Protein AF-A0A6I7PAJ9-F1 (afdb_monomer_lite)

Foldseek 3Di:
DDPVVVLVVVLVVLVVQLVVLVVQLVVLVVVLVVLVVVLVVVVVVVVVPDQQPPVRDPVVVSVVVVVVVVVVVVVSVVVSVVSVVSSVVSVVSNVVSVVVSVVSVVVVVVVVVVVVVVVVVVVVVVVVVVVVVVVVVVVVVVD

Sequence (143 aa):
MTRASSLRTLQQWRERQRDAAHAALGNAQRTLAAFEAKRKAWRQQIGAEAAPRDGDAPGLALLGWVEAARTREWRGEAEAAQLRLAVREADAAFRAADLALEQLTQLQQRQAARDRQDAARRLQKRVDDLQRGGMLDDAGALS

Secondary structure (DSSP, 8-state):
--HHHHHHHHHHHHHHHHHHHHHHHHHHHHHHHHHHHHHHHHHHHHHHS----TTTS-HHHHHHHHHHHHHHHHHHHHHHHHHHHHHHHHHHHHHHHHHHHHHHHHHHHHHHHHHHHHHHHHHHHHHHHHHHHHHHHHHHTT-

Structure (mmCIF, N/CA/C/O backbone):
data_AF-A0A6I7PAJ9-F1
#
_entry.id   AF-A0A6I7PAJ9-F1
#
loop_
_atom_site.group_PDB
_atom_site.id
_atom_site.type_symbol
_atom_site.label_atom_id
_atom_site.label_alt_id
_atom_site.label_comp_id
_atom_site.label_asym_id
_atom_site.label_entity_id
_atom_site.label_seq_id
_atom_site.pdbx_PDB_ins_code
_atom_site.Cartn_x
_atom_site.Cartn_y
_atom_site.Cartn_z
_atom_site.occupancy
_atom_site.B_iso_or_equiv
_atom_site.auth_seq_id
_atom_site.auth_comp_id
_atom_site.auth_asym_id
_atom_site.auth_atom_id
_atom_site.pdbx_PDB_model_num
ATOM 1 N N . MET A 1 1 ? 27.713 -7.705 -12.280 1.00 53.09 1 MET A N 1
ATOM 2 C CA . MET A 1 1 ? 26.263 -7.411 -12.403 1.00 53.09 1 MET A CA 1
ATOM 3 C C . MET A 1 1 ? 26.063 -6.353 -13.477 1.00 53.09 1 MET A C 1
ATOM 5 O O . MET A 1 1 ? 26.778 -5.361 -13.463 1.00 53.09 1 MET A O 1
ATOM 9 N N . THR A 1 2 ? 25.154 -6.560 -14.430 1.00 68.25 2 THR A N 1
ATOM 10 C CA . THR A 1 2 ? 24.876 -5.596 -15.513 1.00 68.25 2 THR A CA 1
ATOM 11 C C . THR A 1 2 ? 23.802 -4.589 -15.095 1.00 68.25 2 THR A C 1
ATOM 13 O O . THR A 1 2 ? 22.895 -4.921 -14.336 1.00 68.25 2 THR A O 1
ATOM 16 N N . ARG A 1 3 ? 23.846 -3.359 -15.620 1.00 66.44 3 ARG A N 1
ATOM 17 C CA . ARG A 1 3 ? 22.904 -2.266 -15.285 1.00 66.44 3 ARG A CA 1
ATOM 18 C C . ARG A 1 3 ? 21.424 -2.655 -15.464 1.00 66.44 3 ARG A C 1
ATOM 20 O O . ARG A 1 3 ? 20.576 -2.233 -14.683 1.00 66.44 3 ARG A O 1
ATOM 27 N N . ALA A 1 4 ? 21.136 -3.517 -16.443 1.00 67.62 4 ALA A N 1
ATOM 28 C CA . ALA A 1 4 ? 19.809 -4.081 -16.694 1.00 67.62 4 ALA A CA 1
ATOM 29 C C . ALA A 1 4 ? 19.316 -5.010 -15.565 1.00 67.62 4 ALA A C 1
ATOM 31 O O . ALA A 1 4 ? 18.136 -4.977 -15.221 1.00 67.62 4 ALA A O 1
ATOM 32 N N . SER A 1 5 ? 20.212 -5.792 -14.945 1.00 72.62 5 SER A N 1
ATOM 33 C CA . SER A 1 5 ? 19.867 -6.607 -13.770 1.00 72.62 5 SER A CA 1
ATOM 34 C C . SER A 1 5 ? 19.517 -5.739 -12.558 1.00 72.62 5 SER A C 1
ATOM 36 O O . SER A 1 5 ? 18.528 -6.011 -11.887 1.00 72.62 5 SER A O 1
ATOM 38 N N . SER A 1 6 ? 20.235 -4.633 -12.340 1.00 82.56 6 SER A N 1
ATOM 39 C CA . SER A 1 6 ? 19.984 -3.730 -11.210 1.00 82.56 6 SER A CA 1
ATOM 40 C C . SER A 1 6 ? 18.649 -2.985 -11.323 1.00 82.56 6 SER A C 1
ATOM 42 O O . SER A 1 6 ? 17.943 -2.843 -10.328 1.00 82.56 6 SER A O 1
ATOM 44 N N . LEU A 1 7 ? 18.264 -2.544 -12.527 1.00 82.25 7 LEU A N 1
ATOM 45 C CA . LEU A 1 7 ? 16.978 -1.869 -12.754 1.00 82.25 7 LEU A CA 1
ATOM 46 C C . LEU A 1 7 ? 15.782 -2.802 -12.548 1.00 82.25 7 LEU A C 1
ATOM 48 O O . LEU A 1 7 ? 14.792 -2.396 -11.945 1.00 82.25 7 LEU A O 1
ATOM 52 N N . ARG A 1 8 ? 15.891 -4.058 -12.995 1.00 85.62 8 ARG A N 1
ATOM 53 C CA . ARG A 1 8 ? 14.854 -5.070 -12.770 1.00 85.62 8 ARG A CA 1
ATOM 54 C C . ARG A 1 8 ? 14.682 -5.367 -11.281 1.00 85.62 8 ARG A C 1
ATOM 56 O O . ARG A 1 8 ? 13.554 -5.412 -10.804 1.00 85.62 8 ARG A O 1
ATOM 63 N N . THR A 1 9 ? 15.781 -5.513 -10.542 1.00 89.19 9 THR A N 1
ATOM 64 C CA . THR A 1 9 ? 15.734 -5.721 -9.088 1.00 89.19 9 THR A CA 1
ATOM 65 C C . THR A 1 9 ? 15.086 -4.539 -8.366 1.00 89.19 9 THR A C 1
ATOM 67 O O . THR A 1 9 ? 14.256 -4.743 -7.483 1.00 89.19 9 THR A O 1
ATOM 70 N N . LEU A 1 10 ? 15.412 -3.303 -8.759 1.00 89.06 10 LEU A N 1
ATOM 71 C CA . LEU A 1 10 ? 14.790 -2.102 -8.192 1.00 89.06 10 LEU A CA 1
ATOM 72 C C . LEU A 1 10 ? 13.289 -2.030 -8.486 1.00 89.06 10 LEU A C 1
ATOM 74 O O . LEU A 1 10 ? 12.515 -1.651 -7.610 1.00 89.06 10 LEU A O 1
ATOM 78 N N . GLN A 1 11 ? 12.876 -2.415 -9.692 1.00 91.25 11 GLN A N 1
ATOM 79 C CA . GLN A 1 11 ? 11.470 -2.436 -10.077 1.00 91.25 11 GLN A CA 1
ATOM 80 C C . GLN A 1 11 ? 10.679 -3.477 -9.286 1.00 91.25 11 GLN A C 1
ATOM 82 O O . GLN A 1 11 ? 9.687 -3.126 -8.656 1.00 91.25 11 GLN A O 1
ATOM 87 N N . GLN A 1 12 ? 11.185 -4.708 -9.195 1.00 93.00 12 GLN A N 1
ATOM 88 C CA . GLN A 1 12 ? 10.576 -5.756 -8.372 1.00 93.00 12 GLN A CA 1
ATOM 89 C C . GLN A 1 12 ? 10.482 -5.350 -6.898 1.00 93.00 12 GLN A C 1
ATOM 91 O O . GLN A 1 12 ? 9.496 -5.640 -6.224 1.00 93.00 12 GLN A O 1
ATOM 96 N N . TRP A 1 13 ? 11.505 -4.671 -6.374 1.00 92.75 13 TRP A N 1
ATOM 97 C CA . TRP A 1 13 ? 11.473 -4.163 -5.006 1.00 92.75 13 TRP A CA 1
ATOM 98 C C . TRP A 1 13 ? 10.394 -3.085 -4.819 1.00 92.75 13 TRP A C 1
ATOM 100 O O . TRP A 1 13 ? 9.664 -3.129 -3.831 1.00 92.75 13 TRP A O 1
ATOM 110 N N . ARG A 1 14 ? 10.242 -2.154 -5.772 1.00 92.00 14 ARG A N 1
ATOM 111 C CA . ARG A 1 14 ? 9.193 -1.119 -5.735 1.00 92.00 14 ARG A CA 1
ATOM 112 C C . ARG A 1 14 ? 7.785 -1.700 -5.858 1.00 92.00 14 ARG A C 1
ATOM 114 O O . ARG A 1 14 ? 6.905 -1.276 -5.117 1.00 92.00 14 ARG A O 1
ATOM 121 N N . GLU A 1 15 ? 7.585 -2.685 -6.727 1.00 92.94 15 GLU A N 1
ATOM 122 C CA . GLU A 1 15 ? 6.305 -3.391 -6.874 1.00 92.94 15 GLU A CA 1
ATOM 123 C C . GLU A 1 15 ? 5.900 -4.065 -5.560 1.00 92.94 15 GLU A C 1
ATOM 125 O O . GLU A 1 15 ? 4.795 -3.847 -5.069 1.00 92.94 15 GLU A O 1
ATOM 130 N N . ARG A 1 16 ? 6.837 -4.766 -4.904 1.00 93.88 16 ARG A N 1
ATOM 131 C CA . ARG A 1 16 ? 6.593 -5.368 -3.582 1.00 93.88 16 ARG A CA 1
ATOM 132 C C . ARG A 1 16 ? 6.211 -4.336 -2.521 1.00 93.88 16 ARG A C 1
ATOM 134 O O . ARG A 1 16 ? 5.354 -4.620 -1.691 1.00 93.88 16 ARG A O 1
ATOM 141 N N . GLN A 1 17 ? 6.834 -3.156 -2.530 1.00 91.25 17 GLN A N 1
ATOM 142 C CA . GLN A 1 17 ? 6.490 -2.073 -1.599 1.00 91.25 17 GLN A CA 1
ATOM 143 C C . GLN A 1 17 ? 5.065 -1.555 -1.832 1.00 91.25 17 GLN A C 1
ATOM 145 O O . GLN A 1 17 ? 4.315 -1.380 -0.873 1.00 91.25 17 GLN A O 1
ATOM 150 N N . ARG A 1 18 ? 4.666 -1.359 -3.096 1.00 94.19 18 ARG A N 1
ATOM 151 C CA . ARG A 1 18 ? 3.298 -0.954 -3.450 1.00 94.19 18 ARG A CA 1
ATOM 152 C C . ARG A 1 18 ? 2.279 -2.005 -3.014 1.00 94.19 18 ARG A C 1
ATOM 154 O O . ARG A 1 18 ? 1.277 -1.660 -2.393 1.00 94.19 18 ARG A O 1
ATOM 161 N N . ASP A 1 19 ? 2.544 -3.276 -3.295 1.00 93.69 19 ASP A N 1
ATOM 162 C CA . ASP A 1 19 ? 1.625 -4.366 -2.962 1.00 93.69 19 ASP A CA 1
ATOM 163 C C . ASP A 1 19 ? 1.481 -4.535 -1.438 1.00 93.69 19 ASP A C 1
ATOM 165 O O . ASP A 1 19 ? 0.372 -4.722 -0.931 1.00 93.69 19 ASP A O 1
ATOM 169 N N . ALA A 1 20 ? 2.577 -4.379 -0.687 1.00 91.25 20 ALA A N 1
ATOM 170 C CA . ALA A 1 20 ? 2.547 -4.360 0.774 1.00 91.25 20 ALA A CA 1
ATOM 171 C C . ALA A 1 20 ? 1.734 -3.174 1.323 1.00 91.25 20 ALA A C 1
ATOM 173 O O . ALA A 1 20 ? 0.918 -3.357 2.229 1.00 91.25 20 ALA A O 1
ATOM 174 N N . ALA A 1 21 ? 1.906 -1.976 0.757 1.00 86.94 21 ALA A N 1
ATOM 175 C CA . ALA A 1 21 ? 1.138 -0.795 1.148 1.00 86.94 21 ALA A CA 1
ATOM 176 C C . ALA A 1 21 ? -0.361 -0.949 0.831 1.00 86.94 21 ALA A C 1
ATOM 178 O O . ALA A 1 21 ? -1.207 -0.606 1.655 1.00 86.94 21 ALA A O 1
ATOM 179 N N . HIS A 1 22 ? -0.699 -1.545 -0.316 1.00 92.94 22 HIS A N 1
ATOM 180 C CA . HIS A 1 22 ? -2.081 -1.848 -0.686 1.00 92.94 22 HIS A CA 1
ATOM 181 C C . HIS A 1 22 ? -2.730 -2.841 0.291 1.00 92.94 22 HIS A C 1
ATOM 183 O O . HIS A 1 22 ? -3.853 -2.629 0.757 1.00 92.94 22 HIS A O 1
ATOM 189 N N . ALA A 1 23 ? -2.005 -3.899 0.667 1.00 93.12 23 ALA A N 1
ATOM 190 C CA . ALA A 1 23 ? -2.471 -4.855 1.666 1.00 93.12 23 ALA A CA 1
ATOM 191 C C . ALA A 1 23 ? -2.675 -4.197 3.044 1.00 93.12 23 ALA A C 1
ATOM 193 O O . ALA A 1 23 ? -3.685 -4.456 3.706 1.00 93.12 23 ALA A O 1
ATOM 194 N N . ALA A 1 24 ? -1.754 -3.323 3.462 1.00 86.75 24 ALA A N 1
ATOM 195 C CA . ALA A 1 24 ? -1.857 -2.572 4.712 1.00 86.75 24 ALA A CA 1
ATOM 196 C C . ALA A 1 24 ? -3.080 -1.641 4.730 1.00 86.75 24 ALA A C 1
ATOM 198 O O . ALA A 1 24 ? -3.833 -1.650 5.706 1.00 86.75 24 ALA A O 1
ATOM 199 N N . LEU A 1 25 ? -3.334 -0.913 3.637 1.00 93.44 25 LEU A N 1
ATOM 200 C CA . LEU A 1 25 ? -4.523 -0.072 3.478 1.00 93.44 25 LEU A CA 1
ATOM 201 C C . LEU A 1 25 ? -5.811 -0.894 3.600 1.00 93.44 25 LEU A C 1
ATOM 203 O O . LEU A 1 25 ? -6.692 -0.554 4.394 1.00 93.44 25 LEU A O 1
ATOM 207 N N . GLY A 1 26 ? -5.898 -2.017 2.883 1.00 92.38 26 GLY A N 1
ATOM 208 C CA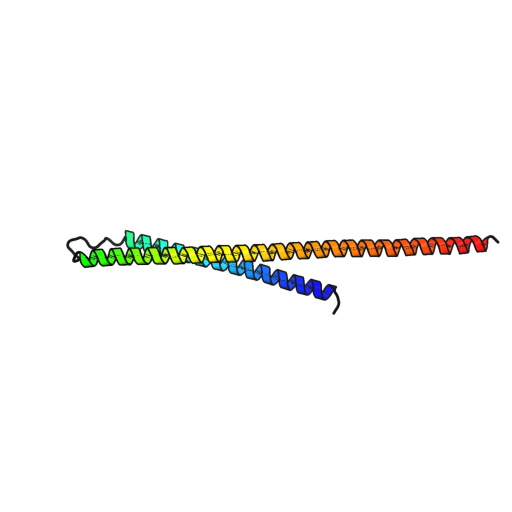 . GLY A 1 26 ? -7.059 -2.903 2.958 1.00 92.38 26 GLY A CA 1
ATOM 209 C C . GLY A 1 26 ? -7.283 -3.477 4.362 1.00 92.38 26 GLY A C 1
ATOM 210 O O . GLY A 1 26 ? -8.423 -3.579 4.818 1.00 92.38 26 GLY A O 1
ATOM 211 N N . ASN A 1 27 ? -6.211 -3.828 5.080 1.00 92.19 27 ASN A N 1
ATOM 212 C CA . ASN A 1 27 ? -6.295 -4.273 6.473 1.00 92.19 27 ASN A CA 1
ATOM 213 C C . ASN A 1 27 ? -6.806 -3.159 7.397 1.00 92.19 27 ASN A C 1
ATOM 215 O O . ASN A 1 27 ? -7.727 -3.400 8.176 1.00 92.19 27 ASN A O 1
ATOM 219 N N . ALA A 1 28 ? -6.264 -1.945 7.286 1.00 87.38 28 ALA A N 1
ATOM 220 C CA . ALA A 1 28 ? -6.675 -0.809 8.109 1.00 87.38 28 ALA A CA 1
ATOM 221 C C . ALA A 1 28 ? -8.161 -0.463 7.908 1.00 87.38 28 ALA A C 1
ATOM 223 O O . ALA A 1 28 ? -8.892 -0.266 8.880 1.00 87.38 28 ALA A O 1
ATOM 224 N N . GLN A 1 29 ? -8.635 -0.471 6.657 1.00 93.50 29 GLN A N 1
ATOM 225 C CA . GLN A 1 29 ? -10.043 -0.235 6.325 1.00 93.50 29 GLN A CA 1
ATOM 226 C C . GLN A 1 29 ? -10.969 -1.294 6.937 1.00 93.50 29 GLN A C 1
ATOM 228 O O . GLN A 1 29 ? -11.997 -0.949 7.523 1.00 93.50 29 GLN A O 1
ATOM 233 N N . ARG A 1 30 ? -10.597 -2.580 6.858 1.00 95.81 30 ARG A N 1
ATOM 234 C CA . ARG A 1 30 ? -11.363 -3.670 7.487 1.00 95.81 30 ARG A CA 1
ATOM 235 C C . ARG A 1 30 ? -11.427 -3.525 9.004 1.00 95.81 30 ARG A C 1
ATOM 237 O O . ARG A 1 30 ? -12.497 -3.709 9.581 1.00 95.81 30 ARG A O 1
ATOM 244 N N . THR A 1 31 ? -10.311 -3.175 9.642 1.00 92.06 31 THR A N 1
ATOM 245 C CA . THR A 1 31 ? -10.253 -2.962 11.094 1.00 92.06 31 THR A CA 1
ATOM 246 C C . THR A 1 31 ? -11.160 -1.812 11.522 1.00 92.06 31 THR A C 1
ATOM 248 O O . THR A 1 31 ? -11.950 -1.984 12.450 1.00 92.06 31 THR A O 1
ATOM 251 N N . LEU A 1 32 ? -11.110 -0.675 10.819 1.00 93.75 32 LEU A N 1
ATOM 252 C CA . LEU A 1 32 ? -11.997 0.459 11.085 1.00 93.75 32 LEU A CA 1
ATOM 253 C C . LEU A 1 32 ? -13.473 0.061 10.937 1.00 93.75 32 LEU A C 1
ATOM 255 O O . LEU A 1 32 ? -14.263 0.307 11.845 1.00 93.75 32 LEU A O 1
ATOM 259 N N . ALA A 1 33 ? -13.833 -0.616 9.844 1.00 91.12 33 ALA A N 1
ATOM 260 C CA . ALA A 1 33 ? -15.208 -1.049 9.601 1.00 91.12 33 ALA A CA 1
ATOM 261 C C . ALA A 1 33 ? -15.717 -2.015 10.687 1.00 91.12 33 ALA A C 1
ATOM 263 O O . ALA A 1 33 ? -16.828 -1.858 11.197 1.00 91.12 33 ALA A O 1
ATOM 264 N N . ALA A 1 34 ? -14.897 -2.992 11.085 1.00 92.06 34 ALA A N 1
ATOM 265 C CA . ALA A 1 34 ? -15.240 -3.931 12.150 1.00 92.06 34 ALA A CA 1
ATOM 266 C C . ALA A 1 34 ? -15.410 -3.226 13.506 1.00 92.06 34 ALA A C 1
ATOM 268 O O . ALA A 1 34 ? -16.321 -3.554 14.271 1.00 92.06 34 ALA A O 1
ATOM 269 N N . PHE A 1 35 ? -14.553 -2.248 13.802 1.00 90.81 35 PHE A N 1
ATOM 270 C CA . PHE A 1 35 ? -14.645 -1.449 15.017 1.00 90.81 35 PHE A CA 1
ATOM 271 C C . PHE A 1 35 ? -15.921 -0.596 15.048 1.00 90.81 35 PHE A C 1
ATOM 273 O O . PHE A 1 35 ? -16.672 -0.635 16.025 1.00 90.81 35 PHE A O 1
ATOM 280 N N . GLU A 1 36 ? -16.222 0.121 13.965 1.00 90.44 36 GLU A N 1
ATOM 281 C CA . GLU A 1 36 ? -17.430 0.944 13.854 1.00 90.44 36 GLU A CA 1
ATOM 282 C C . GLU A 1 36 ? -18.710 0.100 13.942 1.00 90.44 36 GLU A C 1
ATOM 284 O O . GLU A 1 36 ? -19.664 0.500 14.615 1.00 90.44 36 GLU A O 1
ATOM 289 N N . ALA A 1 37 ? -18.714 -1.102 13.353 1.00 89.19 37 ALA A N 1
ATOM 290 C CA . ALA A 1 37 ? -19.817 -2.052 13.479 1.00 89.19 37 ALA A CA 1
ATOM 291 C C . ALA A 1 37 ? -20.037 -2.493 14.937 1.00 89.19 37 ALA A C 1
ATOM 293 O O . ALA A 1 37 ? -21.168 -2.448 15.427 1.00 89.19 37 ALA A O 1
ATOM 294 N N . LYS A 1 38 ? -18.966 -2.847 15.663 1.00 86.69 38 LYS A N 1
ATOM 295 C CA . LYS A 1 38 ? -19.040 -3.183 17.098 1.00 86.69 38 LYS A CA 1
ATOM 296 C C . LYS A 1 38 ? -19.559 -2.012 17.928 1.00 86.69 38 LYS A C 1
ATOM 298 O O . LYS A 1 38 ? -20.400 -2.203 18.804 1.00 86.69 38 LYS A O 1
ATOM 303 N N . ARG A 1 39 ? -19.093 -0.794 17.643 1.00 85.94 39 ARG A N 1
ATOM 304 C CA . ARG A 1 39 ? -19.516 0.412 18.364 1.00 85.94 39 ARG A CA 1
ATOM 305 C C . ARG A 1 39 ? -20.992 0.722 18.129 1.00 85.94 39 ARG A C 1
ATOM 307 O O . ARG A 1 39 ? -21.705 1.063 19.069 1.00 85.94 39 ARG A O 1
ATOM 314 N N . LYS A 1 40 ? -21.466 0.554 16.892 1.00 85.69 40 LYS A N 1
ATOM 315 C CA . LYS A 1 40 ? -22.884 0.679 16.540 1.00 85.69 40 LYS A CA 1
ATOM 316 C C . LYS A 1 40 ? -23.737 -0.355 17.275 1.00 85.69 40 LYS A C 1
ATOM 318 O O . LYS A 1 40 ? -24.747 0.027 17.859 1.00 85.69 40 LYS A O 1
ATOM 323 N N . ALA A 1 41 ? -23.316 -1.621 17.288 1.00 86.50 41 ALA A N 1
ATOM 324 C CA . ALA A 1 41 ? -24.019 -2.688 17.998 1.00 86.50 41 ALA A CA 1
ATOM 325 C C . ALA A 1 41 ? -24.112 -2.404 19.506 1.00 86.50 41 ALA A C 1
ATOM 327 O O . ALA A 1 41 ? -25.181 -2.534 20.091 1.00 86.50 41 ALA A O 1
ATOM 328 N N . TRP A 1 42 ? -23.028 -1.927 20.121 1.00 84.25 42 TRP A N 1
ATOM 329 C CA . TRP A 1 42 ? -23.035 -1.532 21.530 1.00 84.25 42 TRP A CA 1
ATOM 330 C C . TRP A 1 42 ? -23.989 -0.361 21.814 1.00 84.25 42 TRP A C 1
ATOM 332 O O . TRP A 1 42 ? -24.760 -0.430 22.766 1.00 84.25 42 TRP A O 1
ATOM 342 N N . ARG A 1 43 ? -24.016 0.687 20.973 1.00 82.31 43 ARG A N 1
ATOM 343 C CA . ARG A 1 43 ? -24.995 1.780 21.142 1.00 82.31 43 ARG A CA 1
ATOM 344 C C . ARG A 1 43 ? -26.439 1.292 21.020 1.00 82.31 43 ARG A C 1
ATOM 346 O O . ARG A 1 43 ? -27.302 1.776 21.741 1.00 82.31 43 ARG A O 1
ATOM 353 N N . GLN A 1 44 ? -26.701 0.345 20.120 1.00 82.81 44 GLN A N 1
ATOM 354 C CA . GLN A 1 44 ? -28.023 -0.270 19.981 1.00 82.81 44 GLN A CA 1
ATOM 355 C C . GLN A 1 44 ? -28.396 -1.104 21.211 1.00 82.81 44 GLN A C 1
ATOM 357 O O . GLN A 1 44 ? -29.545 -1.057 21.628 1.00 82.81 44 GLN A O 1
ATOM 362 N N . GLN A 1 45 ? -27.436 -1.816 21.812 1.00 78.75 45 GLN A N 1
ATOM 363 C CA . GLN A 1 45 ? -27.644 -2.539 23.070 1.00 78.75 45 GLN A CA 1
ATOM 364 C C . GLN A 1 45 ? -27.962 -1.586 24.222 1.00 78.75 45 GLN A C 1
ATOM 366 O O . GLN A 1 45 ? -28.955 -1.801 24.899 1.00 78.75 45 GLN A O 1
ATOM 371 N N . ILE A 1 46 ? -27.204 -0.499 24.390 1.00 72.62 46 ILE A N 1
ATOM 372 C CA . ILE A 1 46 ? -27.495 0.510 25.423 1.00 72.62 46 ILE A CA 1
ATOM 373 C C . ILE A 1 46 ? -28.856 1.177 25.207 1.00 72.62 46 ILE A C 1
ATOM 375 O O . ILE A 1 46 ? -29.571 1.420 26.168 1.00 72.62 46 ILE A O 1
ATOM 379 N N . GLY A 1 47 ? -29.234 1.473 23.961 1.00 66.25 47 GLY A N 1
ATOM 380 C CA . GLY A 1 47 ? -30.556 2.031 23.663 1.00 66.25 47 GLY A CA 1
ATOM 381 C C . GLY A 1 47 ? -31.712 1.039 23.853 1.00 66.25 47 GLY A 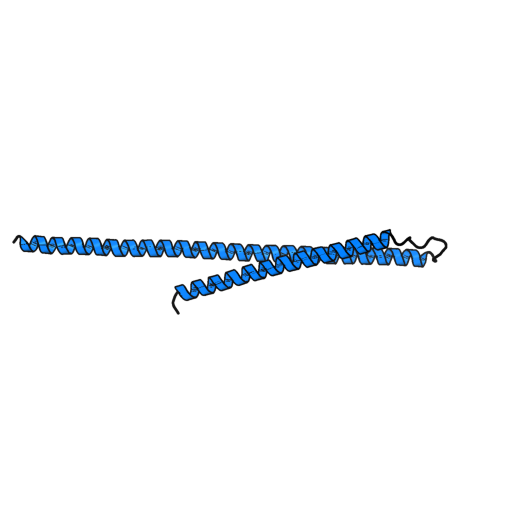C 1
ATOM 382 O O . GLY A 1 47 ? -32.857 1.469 23.962 1.00 66.25 47 GLY A O 1
ATOM 383 N N . ALA A 1 48 ? -31.424 -0.267 23.862 1.00 63.62 48 ALA A N 1
ATOM 384 C CA . ALA A 1 48 ? -32.395 -1.340 24.076 1.00 63.62 48 ALA A CA 1
ATOM 385 C C . ALA A 1 48 ? -32.460 -1.808 25.541 1.00 63.62 48 ALA A C 1
ATOM 387 O O . ALA A 1 48 ? -33.510 -2.274 25.983 1.00 63.62 48 ALA A O 1
ATOM 388 N N . GLU A 1 49 ? -31.369 -1.681 26.300 1.00 62.97 49 GLU A N 1
ATOM 389 C CA . GLU A 1 49 ? -31.381 -1.803 27.754 1.00 62.97 49 GLU A CA 1
ATOM 390 C C . GLU A 1 49 ? -32.213 -0.648 28.317 1.00 62.97 49 GLU A C 1
ATOM 392 O O . GLU A 1 49 ? -31.840 0.521 28.229 1.00 62.97 49 GLU A O 1
ATOM 397 N N . ALA A 1 50 ? -33.384 -0.965 28.876 1.00 56.16 50 ALA A N 1
ATOM 398 C CA . ALA A 1 50 ? -34.137 0.016 29.640 1.00 56.16 50 ALA A CA 1
ATOM 399 C C . ALA A 1 50 ? -33.235 0.511 30.777 1.00 56.16 50 ALA A C 1
ATOM 401 O O . ALA A 1 50 ? -32.750 -0.300 31.571 1.00 56.16 50 ALA A O 1
ATOM 402 N N . ALA A 1 51 ? -33.010 1.827 30.854 1.00 58.38 51 ALA A N 1
ATOM 403 C CA . ALA A 1 51 ? -32.385 2.417 32.028 1.00 58.38 51 ALA A CA 1
ATOM 404 C C . ALA A 1 51 ? -33.122 1.891 33.276 1.00 58.38 51 ALA A C 1
ATOM 406 O O . ALA A 1 51 ? -34.357 1.784 33.224 1.00 58.38 51 ALA A O 1
ATOM 407 N N . PRO A 1 52 ? -32.410 1.532 34.363 1.00 57.59 52 PRO A N 1
ATOM 408 C CA . PRO A 1 52 ? -33.049 1.131 35.608 1.00 57.59 52 PRO A CA 1
ATOM 409 C C . PRO A 1 52 ? -34.167 2.122 35.930 1.00 57.59 52 PRO A C 1
ATOM 411 O O . PRO A 1 52 ? -33.926 3.327 35.980 1.00 57.59 52 PRO A O 1
ATOM 414 N N . ARG A 1 53 ? -35.412 1.649 36.052 1.00 56.84 53 ARG A N 1
ATOM 415 C CA . ARG A 1 53 ? -36.516 2.538 36.425 1.00 56.84 53 ARG A CA 1
ATOM 416 C C . ARG A 1 53 ? -36.188 3.120 37.796 1.00 56.84 53 ARG A C 1
ATOM 418 O O . ARG A 1 53 ? -35.673 2.396 38.641 1.00 56.84 53 ARG A O 1
ATOM 425 N N . ASP A 1 54 ? -36.521 4.390 38.022 1.00 53.28 54 ASP A N 1
ATOM 426 C CA . ASP A 1 54 ? -36.216 5.135 39.258 1.00 53.28 54 ASP A CA 1
ATOM 427 C C . ASP A 1 54 ? -36.675 4.440 40.565 1.00 53.28 54 ASP A C 1
ATOM 429 O O . ASP A 1 54 ? -36.279 4.850 41.652 1.00 53.28 54 ASP A O 1
ATOM 433 N N . GLY A 1 55 ? -37.488 3.377 40.482 1.00 54.38 55 GLY A N 1
ATOM 434 C CA . GLY A 1 55 ? -37.884 2.531 41.612 1.00 54.38 55 GLY A CA 1
ATOM 435 C C . GLY A 1 55 ? -37.013 1.292 41.886 1.00 54.38 55 GLY A C 1
ATOM 436 O O . GLY A 1 55 ? -37.115 0.745 42.979 1.00 54.38 55 GLY A O 1
ATOM 437 N N . ASP A 1 56 ? -36.160 0.855 40.950 1.00 58.19 56 ASP A N 1
ATOM 438 C CA . ASP A 1 56 ? -35.441 -0.435 41.017 1.00 58.19 56 ASP A CA 1
ATOM 439 C C . ASP A 1 56 ? -33.935 -0.298 41.313 1.00 58.19 56 ASP A C 1
ATOM 441 O O . ASP A 1 56 ? -33.270 -1.282 41.642 1.00 58.19 56 ASP A O 1
ATOM 445 N N . ALA A 1 57 ? -33.372 0.913 41.231 1.00 55.91 57 ALA A N 1
ATOM 446 C CA . ALA A 1 57 ? -31.966 1.171 41.533 1.00 55.91 57 ALA A CA 1
ATOM 447 C C . ALA A 1 57 ? -31.797 2.499 42.292 1.00 55.91 57 ALA A C 1
ATOM 449 O O . ALA A 1 57 ? -32.369 3.508 41.881 1.00 55.91 57 ALA A O 1
ATOM 450 N N . PRO A 1 58 ? -30.993 2.554 43.373 1.00 61.44 58 PRO A N 1
ATOM 451 C CA . PRO A 1 58 ? -30.691 3.820 44.037 1.00 61.44 58 PRO A CA 1
ATOM 452 C C . PRO A 1 58 ? -30.064 4.789 43.022 1.00 61.44 58 PRO A C 1
ATOM 454 O O . PRO A 1 58 ? -29.201 4.377 42.252 1.00 61.44 58 PRO A O 1
ATOM 457 N N . GLY A 1 59 ? -30.454 6.070 43.018 1.00 63.03 59 GLY A N 1
AT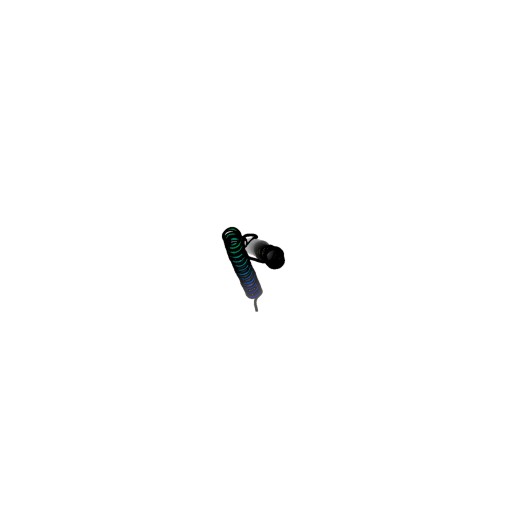OM 458 C CA . GLY A 1 59 ? -30.063 7.047 41.979 1.00 63.03 59 GLY A CA 1
ATOM 459 C C . GLY A 1 59 ? -28.552 7.170 41.692 1.00 63.03 59 GLY A C 1
ATOM 460 O O . GLY A 1 59 ? -28.158 7.537 40.588 1.00 63.03 59 GLY A O 1
ATOM 461 N N . LEU A 1 60 ? -27.689 6.778 42.637 1.00 63.31 60 LEU A N 1
ATOM 462 C CA . LEU A 1 60 ? -26.237 6.635 42.440 1.00 63.31 60 LEU A CA 1
ATOM 463 C C . LEU A 1 60 ? -25.855 5.542 41.422 1.00 63.31 60 LEU A C 1
ATOM 465 O O . LEU A 1 60 ? -24.904 5.719 40.664 1.00 63.31 60 LEU A O 1
ATOM 469 N N . ALA A 1 61 ? -26.589 4.430 41.373 1.00 66.50 61 ALA A N 1
ATOM 470 C CA . ALA A 1 61 ? -26.368 3.346 40.417 1.00 66.50 61 ALA A CA 1
ATOM 471 C C . ALA A 1 61 ? -26.776 3.750 38.989 1.00 66.50 61 ALA A C 1
ATOM 473 O O . ALA A 1 61 ? -26.083 3.400 38.033 1.00 66.50 61 ALA A O 1
ATOM 474 N N . LEU A 1 62 ? -27.844 4.546 38.848 1.00 67.94 62 LEU A N 1
ATOM 475 C CA . LEU A 1 62 ? -28.262 5.113 37.564 1.00 67.94 62 LEU A CA 1
ATOM 476 C C . LEU A 1 62 ? -27.200 6.080 37.015 1.00 67.94 62 LEU A C 1
ATOM 478 O O . LEU A 1 62 ? -26.790 5.972 35.860 1.00 67.94 62 LEU A O 1
ATOM 482 N N . LEU A 1 63 ? -26.702 6.984 37.866 1.00 71.69 63 LEU A N 1
ATOM 483 C CA . LEU A 1 63 ? -25.631 7.921 37.516 1.00 71.69 63 LEU A CA 1
ATOM 484 C C . LEU A 1 63 ? -24.334 7.194 37.129 1.00 71.69 63 LEU A C 1
ATOM 486 O O . LEU A 1 63 ? -23.743 7.519 36.100 1.00 71.69 63 LEU A O 1
ATOM 490 N N . GLY A 1 64 ? -23.934 6.167 37.887 1.00 77.06 64 GLY A N 1
ATOM 491 C CA . GLY A 1 64 ? -22.756 5.353 37.573 1.00 77.06 64 GLY A CA 1
ATOM 492 C C . GLY A 1 64 ? -22.869 4.614 36.234 1.00 77.06 64 GLY A C 1
ATOM 493 O O . GLY A 1 64 ? -21.892 4.533 35.488 1.00 77.06 64 GLY A O 1
ATOM 494 N N . TRP A 1 65 ? -24.063 4.127 35.883 1.00 73.44 65 TRP A N 1
ATOM 495 C CA . TRP A 1 65 ? -24.316 3.495 34.585 1.00 73.44 65 TRP A CA 1
ATOM 496 C C . TRP A 1 65 ? -24.203 4.496 33.423 1.00 73.44 65 TRP A C 1
ATOM 498 O O . TRP A 1 65 ? -23.511 4.224 32.438 1.00 73.44 65 TRP A O 1
ATOM 508 N N . VAL A 1 66 ? -24.799 5.687 33.560 1.00 78.12 66 VAL A N 1
ATOM 509 C CA . VAL A 1 66 ? -24.715 6.761 32.550 1.00 78.12 66 VAL A CA 1
ATOM 510 C C . VAL A 1 66 ? -23.270 7.228 32.353 1.00 78.12 66 VAL A C 1
ATOM 512 O O . VAL A 1 66 ? -22.814 7.410 31.221 1.00 78.12 66 VAL A O 1
ATOM 515 N N . GLU A 1 67 ? -22.518 7.395 33.439 1.00 78.19 67 GLU A N 1
ATOM 516 C CA . GLU A 1 67 ? -21.125 7.837 33.383 1.00 78.19 67 GLU A CA 1
ATOM 517 C C . GLU A 1 67 ? -20.203 6.778 32.757 1.00 78.19 67 GLU A C 1
ATOM 519 O O . GLU A 1 67 ? -19.346 7.104 31.924 1.00 78.19 67 GLU A O 1
ATOM 524 N N . ALA A 1 68 ? -20.426 5.496 33.064 1.00 79.12 68 ALA A N 1
ATOM 525 C CA . ALA A 1 68 ? -19.724 4.385 32.427 1.00 79.12 68 ALA A CA 1
ATOM 526 C C . ALA A 1 68 ? -20.019 4.303 30.919 1.00 79.12 68 ALA A C 1
ATOM 528 O O . ALA A 1 68 ? -19.091 4.141 30.116 1.00 79.12 68 ALA A O 1
ATOM 529 N N . ALA A 1 69 ? -21.284 4.473 30.516 1.00 76.94 69 ALA A N 1
ATOM 530 C CA . ALA A 1 69 ? -21.682 4.517 29.111 1.00 76.94 69 ALA A CA 1
ATOM 531 C C . ALA A 1 69 ? -21.001 5.683 28.373 1.00 76.94 69 ALA A C 1
ATOM 533 O O . ALA A 1 69 ? -20.354 5.476 27.344 1.00 76.94 69 ALA A O 1
ATOM 534 N N . ARG A 1 70 ? -21.039 6.891 28.945 1.00 78.88 70 ARG A N 1
ATOM 535 C CA . ARG A 1 70 ? -20.400 8.087 28.373 1.00 78.88 70 ARG A CA 1
ATOM 536 C C . ARG A 1 70 ? -18.885 7.930 28.233 1.00 78.88 70 ARG A C 1
ATOM 538 O O . ARG A 1 70 ? -18.315 8.279 27.199 1.00 78.88 70 ARG A O 1
ATOM 545 N N . THR A 1 71 ? -18.226 7.376 29.248 1.00 81.38 71 THR A N 1
ATOM 546 C CA . THR A 1 71 ? -16.775 7.135 29.227 1.00 81.38 71 THR A CA 1
ATOM 547 C C . THR A 1 71 ? -16.394 6.136 28.136 1.00 81.38 71 THR A C 1
ATOM 549 O O . THR A 1 71 ? -15.406 6.331 27.422 1.00 81.38 71 THR A O 1
ATOM 552 N N . ARG A 1 72 ? -17.184 5.070 27.970 1.00 81.19 72 ARG A N 1
ATOM 553 C CA . ARG A 1 72 ? -16.969 4.062 26.928 1.00 81.19 72 ARG A CA 1
ATOM 554 C C . ARG A 1 72 ? -17.195 4.625 25.527 1.00 81.19 72 ARG A C 1
ATOM 556 O O . ARG A 1 72 ? -16.415 4.314 24.629 1.00 81.19 72 ARG A O 1
ATOM 563 N N . GLU A 1 73 ? -18.197 5.481 25.347 1.00 84.94 73 GLU A N 1
ATOM 564 C CA . GLU A 1 73 ? -18.423 6.174 24.078 1.00 84.94 73 GLU A CA 1
ATOM 565 C C . GLU A 1 73 ? -17.262 7.109 23.723 1.00 84.94 73 GLU A C 1
ATOM 567 O O . GLU A 1 73 ? -16.756 7.052 22.602 1.00 84.94 73 GLU A O 1
ATOM 572 N N . TRP A 1 74 ? -16.779 7.900 24.686 1.00 83.81 74 TRP A N 1
ATOM 573 C CA . TRP A 1 74 ? -15.637 8.789 24.472 1.00 83.81 74 TRP A CA 1
ATOM 574 C C . TRP A 1 74 ? -14.366 8.020 24.085 1.00 83.81 74 TRP A C 1
ATOM 576 O O . TRP A 1 74 ? -13.722 8.356 23.089 1.00 83.81 74 TRP A O 1
ATOM 586 N N . ARG A 1 75 ? -14.042 6.931 24.802 1.00 84.00 75 ARG A N 1
ATOM 587 C CA . ARG A 1 75 ? -12.919 6.045 24.437 1.00 84.00 75 ARG A CA 1
ATOM 588 C C . ARG A 1 75 ? -13.101 5.451 23.042 1.00 84.00 75 ARG A C 1
ATOM 590 O O . ARG A 1 75 ? -12.154 5.421 22.262 1.00 84.00 75 ARG A O 1
ATOM 597 N N . GLY A 1 76 ? -14.321 5.037 22.708 1.00 86.50 76 GLY A N 1
ATOM 598 C CA . GLY A 1 76 ? -14.639 4.504 21.390 1.00 86.50 76 GLY A CA 1
ATOM 599 C C . GLY A 1 76 ? -14.539 5.537 20.262 1.00 86.50 76 GLY A C 1
ATOM 600 O O . GLY A 1 76 ? -14.262 5.166 19.122 1.00 86.50 76 GLY A O 1
ATOM 601 N N . GLU A 1 77 ? -14.762 6.827 20.524 1.00 87.44 77 GLU A N 1
ATOM 602 C CA . GLU A 1 77 ? -14.496 7.893 19.548 1.00 87.44 77 GLU A CA 1
ATOM 603 C C . GLU A 1 77 ? -13.006 8.150 19.369 1.00 87.44 77 GLU A C 1
ATOM 605 O O . GLU A 1 77 ? -12.549 8.245 18.231 1.00 87.44 77 GLU A O 1
ATOM 610 N N . ALA A 1 78 ? -12.247 8.183 20.464 1.00 88.75 78 ALA A N 1
ATOM 611 C CA . ALA A 1 78 ? -10.799 8.338 20.407 1.00 88.75 78 ALA A CA 1
ATOM 612 C C . ALA A 1 78 ? -10.136 7.203 19.603 1.00 88.75 78 ALA A C 1
ATOM 614 O O . ALA A 1 78 ? -9.321 7.466 18.719 1.00 88.75 78 ALA A O 1
ATOM 615 N N . GLU A 1 79 ? -10.537 5.953 19.840 1.00 90.06 79 GLU A N 1
ATOM 616 C CA . GLU A 1 79 ? -10.027 4.790 19.105 1.00 90.06 79 GLU A CA 1
ATOM 617 C C . GLU A 1 79 ? -10.440 4.818 17.621 1.00 90.06 79 GLU A C 1
ATOM 619 O O . GLU A 1 79 ? -9.612 4.589 16.740 1.00 90.06 79 GLU A O 1
ATOM 624 N N . ALA A 1 80 ? -11.683 5.205 17.301 1.00 87.25 80 ALA A N 1
ATOM 625 C CA . ALA A 1 80 ? -12.099 5.391 15.908 1.00 87.25 80 ALA A CA 1
ATOM 626 C C . ALA A 1 80 ? -11.299 6.497 15.201 1.00 87.25 80 ALA A C 1
ATOM 628 O O . ALA A 1 80 ? -10.956 6.357 14.028 1.00 87.25 80 ALA A O 1
ATOM 629 N N . ALA A 1 81 ? -10.990 7.596 15.893 1.00 89.81 81 ALA A N 1
ATOM 630 C CA . ALA A 1 81 ? -10.170 8.671 15.345 1.00 89.81 81 ALA A CA 1
ATOM 631 C C . ALA A 1 81 ? -8.744 8.189 15.031 1.00 89.81 81 ALA A C 1
ATOM 633 O O . ALA A 1 81 ? -8.231 8.483 13.950 1.00 89.81 81 ALA A O 1
ATOM 634 N N . GLN A 1 82 ? -8.144 7.390 15.918 1.00 91.06 82 GLN A N 1
ATOM 635 C CA . GLN A 1 82 ? -6.840 6.761 15.683 1.00 91.06 82 GLN A CA 1
ATOM 636 C C . GLN A 1 82 ? -6.874 5.794 14.493 1.00 91.06 82 GLN A C 1
ATOM 638 O O . GLN A 1 82 ? -5.998 5.846 13.632 1.00 91.06 82 GLN A O 1
ATOM 643 N N . LEU A 1 83 ? -7.912 4.963 14.377 1.00 89.38 83 LEU A N 1
ATOM 644 C CA . LEU A 1 83 ? -8.070 4.046 13.244 1.00 89.38 83 LEU A CA 1
ATOM 645 C C . LEU A 1 83 ? -8.269 4.790 11.915 1.00 89.38 83 LEU A C 1
ATOM 647 O O . LEU A 1 83 ? -7.706 4.397 10.894 1.00 89.38 83 LEU A O 1
ATOM 651 N N . ARG A 1 84 ? -9.019 5.899 11.910 1.00 92.94 84 ARG A N 1
ATOM 652 C CA . ARG A 1 84 ? -9.164 6.763 10.725 1.00 92.94 84 ARG A CA 1
ATOM 653 C C . ARG A 1 84 ? -7.842 7.412 10.332 1.00 92.94 84 ARG A C 1
ATOM 655 O O . ARG A 1 84 ? -7.570 7.532 9.139 1.00 92.94 84 ARG A O 1
ATOM 662 N N . LEU A 1 85 ? -7.029 7.820 11.306 1.00 93.31 85 LEU A N 1
ATOM 663 C CA . LEU A 1 85 ? -5.685 8.326 11.046 1.00 93.31 85 LEU A CA 1
ATOM 664 C C . LEU A 1 85 ? -4.808 7.237 10.416 1.00 93.31 85 LEU A C 1
ATOM 666 O O . LEU A 1 85 ? -4.238 7.475 9.357 1.00 93.31 85 LEU A O 1
ATOM 670 N N . ALA A 1 86 ? -4.804 6.027 10.977 1.00 88.50 86 ALA A N 1
ATOM 671 C CA . ALA A 1 86 ? -4.054 4.897 10.432 1.00 88.50 86 ALA A CA 1
ATOM 672 C C . ALA A 1 86 ? -4.468 4.550 8.987 1.00 88.50 86 ALA A C 1
ATOM 674 O O . ALA A 1 86 ? -3.618 4.267 8.145 1.00 88.50 86 ALA A O 1
ATOM 675 N N . VAL A 1 87 ? -5.766 4.625 8.660 1.00 90.62 87 VAL A N 1
ATOM 676 C CA . VAL A 1 87 ? -6.249 4.459 7.275 1.00 90.62 87 VAL A CA 1
ATOM 677 C C . VAL A 1 87 ? -5.692 5.548 6.355 1.00 90.62 87 VAL A C 1
ATOM 679 O O . VAL A 1 87 ? -5.258 5.241 5.247 1.00 90.62 87 VAL A O 1
ATOM 682 N N . ARG A 1 88 ? -5.684 6.811 6.797 1.00 94.06 88 ARG A 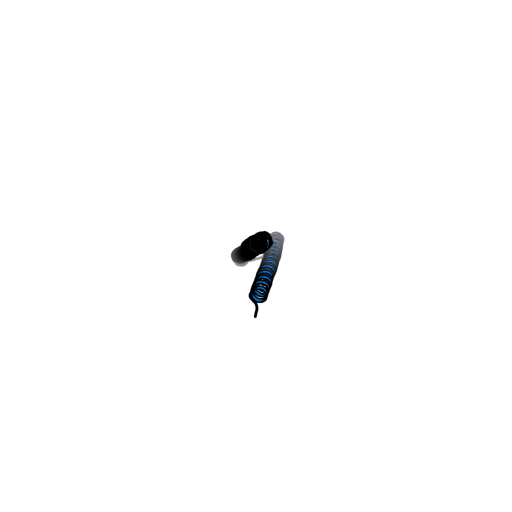N 1
ATOM 683 C CA . ARG A 1 88 ? -5.135 7.928 6.007 1.00 94.06 88 ARG A CA 1
ATOM 684 C C . ARG A 1 88 ? -3.632 7.785 5.783 1.00 94.06 88 ARG A C 1
ATOM 686 O O . ARG A 1 88 ? -3.163 8.042 4.679 1.00 94.06 88 ARG A O 1
ATOM 693 N N . GLU A 1 89 ? -2.890 7.362 6.800 1.00 91.69 89 GLU A N 1
ATOM 694 C CA . GLU A 1 89 ? -1.449 7.109 6.701 1.00 91.69 89 GLU A CA 1
ATOM 695 C C . GLU A 1 89 ? -1.144 5.957 5.737 1.00 91.69 89 GLU A C 1
ATOM 697 O O . GLU A 1 89 ? -0.264 6.081 4.884 1.00 91.69 89 GLU A O 1
ATOM 702 N N . ALA A 1 90 ? -1.914 4.867 5.804 1.00 87.38 90 ALA A N 1
ATOM 703 C CA . ALA A 1 90 ? -1.785 3.750 4.873 1.00 87.38 90 ALA A CA 1
ATOM 704 C C . ALA A 1 90 ? -2.129 4.149 3.424 1.00 87.38 90 ALA A C 1
ATOM 706 O O . ALA A 1 90 ? -1.428 3.739 2.499 1.00 87.38 90 ALA A O 1
ATOM 707 N N . ASP A 1 91 ? -3.157 4.983 3.216 1.00 92.44 91 ASP A N 1
ATOM 708 C CA . ASP A 1 91 ? -3.509 5.514 1.888 1.00 92.44 91 ASP A CA 1
ATOM 709 C C . ASP A 1 91 ? -2.391 6.405 1.331 1.00 92.44 91 ASP A C 1
ATOM 711 O O . ASP A 1 91 ? -1.968 6.246 0.186 1.00 92.44 91 ASP A O 1
ATOM 715 N N . ALA A 1 92 ? -1.844 7.299 2.159 1.00 92.06 92 ALA A N 1
ATOM 716 C CA . ALA A 1 92 ? -0.721 8.145 1.772 1.00 92.06 92 ALA A CA 1
ATOM 717 C C . ALA A 1 92 ? 0.519 7.316 1.389 1.00 92.06 92 ALA A C 1
ATOM 719 O O . ALA A 1 92 ? 1.154 7.593 0.368 1.00 92.06 92 ALA A O 1
ATOM 720 N N . ALA A 1 93 ? 0.836 6.272 2.162 1.00 87.56 93 ALA A N 1
ATOM 721 C CA . ALA A 1 93 ? 1.941 5.364 1.868 1.00 87.56 93 ALA A CA 1
ATOM 722 C C . ALA A 1 93 ? 1.735 4.606 0.548 1.00 87.56 93 ALA A C 1
ATOM 724 O O . ALA A 1 93 ? 2.666 4.505 -0.255 1.00 87.56 93 ALA A O 1
ATOM 725 N N . PHE A 1 94 ? 0.517 4.119 0.291 1.00 91.38 94 PHE A N 1
ATOM 726 C CA . PHE A 1 94 ? 0.173 3.458 -0.966 1.00 91.38 94 PHE A CA 1
ATOM 727 C C . PHE A 1 94 ? 0.351 4.394 -2.168 1.00 91.38 94 PHE A C 1
ATOM 729 O O . PHE A 1 94 ? 1.066 4.047 -3.108 1.00 91.38 94 PHE A O 1
ATOM 736 N N . ARG A 1 95 ? -0.200 5.614 -2.111 1.00 93.12 95 ARG A N 1
ATOM 737 C CA . ARG A 1 95 ? -0.052 6.608 -3.190 1.00 93.12 95 ARG A CA 1
ATOM 738 C C . ARG A 1 95 ? 1.404 6.991 -3.443 1.00 93.12 95 ARG A C 1
ATOM 740 O O . ARG A 1 95 ? 1.810 7.143 -4.591 1.00 93.12 95 ARG A O 1
ATOM 747 N N . ALA A 1 96 ? 2.203 7.135 -2.387 1.00 92.00 96 ALA A N 1
ATOM 748 C CA . ALA A 1 96 ? 3.627 7.430 -2.520 1.00 92.00 96 ALA A CA 1
ATOM 749 C C . ALA A 1 96 ? 4.393 6.283 -3.204 1.00 92.00 96 ALA A C 1
ATOM 751 O O . ALA A 1 96 ? 5.275 6.532 -4.029 1.00 92.00 96 ALA A O 1
ATOM 752 N N . ALA A 1 97 ? 4.056 5.030 -2.882 1.00 87.88 97 ALA A N 1
ATOM 753 C CA . ALA A 1 97 ? 4.647 3.861 -3.526 1.00 87.88 97 ALA A CA 1
ATOM 754 C C . ALA A 1 97 ? 4.265 3.769 -5.012 1.00 87.88 97 ALA A C 1
ATOM 756 O O . ALA A 1 97 ? 5.129 3.479 -5.842 1.00 87.88 97 ALA A O 1
ATOM 757 N N . ASP A 1 98 ? 3.007 4.062 -5.341 1.00 92.31 98 ASP A N 1
ATOM 758 C CA . ASP A 1 98 ? 2.499 4.053 -6.713 1.00 92.31 98 ASP A CA 1
ATOM 759 C C . ASP A 1 98 ? 3.181 5.128 -7.576 1.00 92.31 98 ASP A C 1
ATOM 761 O O . ASP A 1 98 ? 3.791 4.818 -8.600 1.00 92.31 98 ASP A O 1
ATOM 765 N N . LEU A 1 99 ? 3.251 6.367 -7.076 1.00 93.69 99 LEU A N 1
ATOM 766 C CA . LEU A 1 99 ? 3.964 7.462 -7.741 1.00 93.69 99 LEU A CA 1
ATOM 767 C C . LEU A 1 99 ? 5.450 7.137 -7.970 1.00 93.69 99 LEU A C 1
ATOM 769 O O . LEU A 1 99 ? 6.015 7.449 -9.021 1.00 93.69 99 LEU A O 1
ATOM 773 N N . ALA A 1 100 ? 6.113 6.505 -6.999 1.00 89.81 100 ALA A N 1
ATOM 774 C CA . ALA A 1 100 ? 7.513 6.114 -7.145 1.00 89.81 100 ALA A CA 1
ATOM 775 C C . ALA A 1 100 ? 7.717 5.068 -8.258 1.00 89.81 100 ALA A C 1
ATOM 777 O O . ALA A 1 100 ? 8.746 5.088 -8.941 1.00 89.81 100 ALA A O 1
ATOM 778 N N . LEU A 1 101 ? 6.752 4.163 -8.451 1.00 91.50 101 LEU A N 1
ATOM 779 C CA . LEU A 1 101 ? 6.768 3.176 -9.530 1.00 91.50 101 LEU A CA 1
ATOM 780 C C . LEU A 1 101 ? 6.560 3.844 -10.899 1.00 91.50 101 LEU A C 1
ATOM 782 O O . LEU A 1 101 ? 7.286 3.544 -11.854 1.00 91.50 101 LEU A O 1
ATOM 786 N N . GLU A 1 102 ? 5.627 4.793 -10.988 1.00 93.19 102 GLU A N 1
ATOM 787 C CA . GLU A 1 102 ? 5.403 5.590 -12.198 1.00 93.19 102 GLU A CA 1
ATOM 788 C C . GLU A 1 102 ? 6.660 6.371 -12.597 1.00 93.19 102 GLU A C 1
ATOM 790 O O . GLU A 1 102 ? 7.106 6.301 -13.745 1.00 93.19 102 GLU A O 1
ATOM 795 N N . GLN A 1 103 ? 7.294 7.059 -11.643 1.00 91.69 103 GLN A N 1
ATOM 796 C CA . GLN A 1 103 ? 8.529 7.810 -11.883 1.00 91.69 103 GLN A CA 1
ATOM 797 C C . GLN A 1 103 ? 9.668 6.907 -12.364 1.00 91.69 103 GLN A C 1
ATOM 799 O O . GLN A 1 103 ? 10.383 7.258 -13.307 1.00 91.69 103 GLN A O 1
ATOM 804 N N . LEU A 1 104 ? 9.831 5.725 -11.758 1.00 91.88 104 LEU A N 1
ATOM 805 C CA . LEU A 1 104 ? 10.829 4.750 -12.195 1.00 91.88 104 LEU A CA 1
ATOM 806 C C . LEU A 1 104 ? 10.575 4.309 -13.643 1.00 91.88 104 LEU A C 1
ATOM 808 O O . LEU A 1 104 ? 11.507 4.271 -14.448 1.00 91.88 104 LEU A O 1
ATOM 812 N N . THR A 1 105 ? 9.316 4.043 -13.986 1.00 91.00 105 THR A N 1
ATOM 813 C CA . THR A 1 105 ? 8.908 3.644 -15.339 1.00 91.00 105 THR A CA 1
ATOM 814 C C . THR A 1 105 ? 9.214 4.744 -16.357 1.00 91.00 105 THR A C 1
ATOM 816 O O . THR A 1 105 ? 9.809 4.485 -17.405 1.00 91.00 105 THR A O 1
ATOM 819 N N . GLN A 1 106 ? 8.894 6.000 -16.037 1.00 93.50 106 GLN A N 1
ATOM 820 C CA . GLN A 1 106 ? 9.206 7.143 -16.900 1.00 93.50 106 GLN A CA 1
ATOM 821 C C . GLN A 1 106 ? 10.716 7.320 -17.105 1.00 93.50 106 GLN A C 1
ATOM 823 O O . GLN A 1 106 ? 11.172 7.585 -18.221 1.00 93.50 106 GLN A O 1
ATOM 828 N N . LEU A 1 107 ? 11.517 7.153 -16.049 1.00 90.88 107 LEU A N 1
ATOM 829 C CA . LEU A 1 107 ? 12.977 7.212 -16.147 1.00 90.88 107 LEU A CA 1
ATOM 830 C C . LEU A 1 107 ? 13.527 6.111 -17.059 1.00 90.88 107 LEU A C 1
ATOM 832 O O . LEU A 1 107 ? 14.384 6.390 -17.900 1.00 90.88 107 LEU A O 1
ATOM 836 N N . GLN A 1 108 ? 13.012 4.886 -16.944 1.00 90.31 108 GLN A N 1
ATOM 837 C CA . GLN A 1 108 ? 13.400 3.777 -17.815 1.00 90.31 108 GLN A CA 1
ATOM 838 C C . GLN A 1 108 ? 13.053 4.053 -19.283 1.00 90.31 108 GLN A C 1
ATOM 840 O O . GLN A 1 108 ? 13.888 3.829 -20.159 1.00 90.31 108 GLN A O 1
ATOM 845 N N . GLN A 1 109 ? 11.865 4.592 -19.563 1.00 90.69 109 GLN A N 1
ATOM 846 C CA . GLN A 1 109 ? 11.461 4.960 -20.923 1.00 90.69 109 GLN A CA 1
ATOM 847 C C . GLN A 1 109 ? 12.363 6.049 -21.515 1.00 90.69 109 GLN A C 1
ATOM 849 O O . GLN A 1 109 ? 12.808 5.928 -22.657 1.00 90.69 109 GLN A O 1
ATOM 854 N N . ARG A 1 110 ? 12.687 7.086 -20.731 1.00 92.31 110 ARG A N 1
ATOM 855 C CA . ARG A 1 110 ? 13.614 8.153 -21.146 1.00 92.31 110 ARG A CA 1
ATOM 856 C C . ARG A 1 110 ? 15.010 7.610 -21.430 1.00 92.31 110 ARG A C 1
ATOM 858 O O . ARG A 1 110 ? 15.622 8.011 -22.417 1.00 92.31 110 ARG A O 1
ATOM 865 N N . GLN A 1 111 ? 15.505 6.695 -20.598 1.00 89.00 111 GLN A N 1
ATOM 866 C CA . GLN A 1 111 ? 16.805 6.070 -20.822 1.00 89.00 111 GLN A CA 1
ATOM 867 C C . GLN A 1 111 ? 16.797 5.215 -22.092 1.00 89.00 111 GLN A C 1
ATOM 869 O O . GLN A 1 111 ? 17.667 5.387 -22.939 1.00 89.00 111 GLN A O 1
ATOM 874 N N . ALA A 1 112 ? 15.775 4.379 -22.282 1.00 88.12 112 ALA A N 1
ATOM 875 C CA . ALA A 1 112 ? 15.632 3.572 -23.489 1.00 88.12 112 ALA A CA 1
ATOM 876 C C . ALA A 1 112 ? 15.543 4.435 -24.761 1.00 88.12 112 ALA A C 1
ATOM 878 O O . ALA A 1 112 ? 16.092 4.069 -25.798 1.00 88.12 112 ALA A O 1
ATOM 879 N N . ALA A 1 113 ? 14.876 5.591 -24.696 1.00 92.50 113 ALA A N 1
ATOM 880 C CA . ALA A 1 113 ? 14.808 6.526 -25.816 1.00 92.50 113 ALA A CA 1
ATOM 881 C C . ALA A 1 113 ? 16.189 7.109 -26.165 1.00 92.50 113 ALA A C 1
ATOM 883 O O . ALA A 1 113 ? 16.545 7.161 -27.341 1.00 92.50 113 ALA A O 1
ATOM 884 N N . ARG A 1 114 ? 16.984 7.485 -25.154 1.00 93.06 114 ARG A N 1
ATOM 885 C CA . ARG A 1 114 ? 18.365 7.962 -25.340 1.00 93.06 114 ARG A CA 1
ATOM 886 C C . ARG A 1 114 ? 19.261 6.879 -25.931 1.00 93.06 114 ARG A C 1
ATOM 888 O O . ARG A 1 114 ? 19.933 7.131 -26.924 1.00 93.06 114 ARG A O 1
ATOM 895 N N . ASP A 1 115 ? 19.194 5.664 -25.393 1.00 91.50 115 ASP A N 1
ATOM 896 C CA . ASP A 1 115 ? 19.996 4.537 -25.877 1.00 91.50 115 ASP A CA 1
ATOM 897 C C . ASP A 1 115 ? 19.687 4.227 -27.357 1.00 91.50 115 ASP A C 1
ATOM 899 O O . ASP A 1 115 ? 20.597 3.967 -28.146 1.00 91.50 115 ASP A O 1
ATOM 903 N N . ARG A 1 116 ? 18.412 4.324 -27.771 1.00 92.75 116 ARG A N 1
ATOM 904 C CA . ARG A 1 116 ? 18.004 4.192 -29.183 1.00 92.75 116 ARG A CA 1
ATOM 905 C C . ARG A 1 116 ? 18.546 5.319 -30.059 1.00 92.75 116 ARG A C 1
ATOM 907 O O . ARG A 1 116 ? 19.001 5.047 -31.167 1.00 92.75 116 ARG A O 1
ATOM 914 N N . GLN A 1 117 ? 18.504 6.565 -29.587 1.00 94.00 117 GLN A N 1
ATOM 915 C CA . GLN A 1 117 ? 19.055 7.709 -30.323 1.00 94.00 117 GLN A CA 1
ATOM 916 C C . GLN A 1 117 ? 20.568 7.572 -30.520 1.00 94.00 117 GLN A C 1
ATOM 918 O O . GLN A 1 117 ? 21.067 7.786 -31.624 1.00 94.00 117 GLN A O 1
ATOM 923 N N . ASP A 1 118 ? 21.295 7.163 -29.483 1.00 94.50 118 ASP A N 1
ATOM 924 C CA . ASP A 1 118 ? 22.738 6.949 -29.564 1.00 94.50 118 ASP A CA 1
ATOM 925 C C . ASP A 1 118 ? 23.088 5.779 -30.489 1.00 94.50 118 ASP A C 1
ATOM 927 O O . ASP A 1 118 ? 24.033 5.874 -31.276 1.00 94.50 118 ASP A O 1
ATOM 931 N N . ALA A 1 119 ? 22.311 4.692 -30.455 1.00 92.44 119 ALA A N 1
ATOM 932 C CA . ALA A 1 119 ? 22.467 3.580 -31.390 1.00 92.44 119 ALA A CA 1
ATOM 933 C C . ALA A 1 119 ? 22.224 4.019 -32.844 1.00 92.44 119 ALA A C 1
ATOM 935 O O . ALA A 1 119 ? 23.034 3.703 -33.717 1.00 92.44 119 ALA A O 1
ATOM 936 N N . ALA A 1 120 ? 21.169 4.799 -33.098 1.00 94.38 120 ALA A N 1
ATOM 937 C CA . ALA A 1 120 ? 20.871 5.340 -34.422 1.00 94.38 120 ALA A CA 1
ATOM 938 C C . ALA A 1 120 ? 22.003 6.245 -34.936 1.00 94.38 120 ALA A C 1
ATOM 940 O O . ALA A 1 120 ? 22.449 6.082 -36.067 1.00 94.38 120 ALA A O 1
ATOM 941 N N . ARG A 1 121 ? 22.546 7.130 -34.088 1.00 94.62 121 ARG A N 1
ATOM 942 C CA . ARG A 1 121 ? 23.701 7.980 -34.435 1.00 94.62 121 ARG A CA 1
ATOM 943 C C . ARG A 1 121 ? 24.944 7.165 -34.784 1.00 94.62 121 ARG A C 1
ATOM 945 O O . ARG A 1 121 ? 25.647 7.497 -35.734 1.00 94.62 121 ARG A O 1
ATOM 952 N N . ARG A 1 122 ? 25.223 6.092 -34.035 1.00 94.31 122 ARG A N 1
ATOM 953 C CA . ARG A 1 122 ? 26.350 5.189 -34.325 1.00 94.31 122 ARG A CA 1
ATOM 954 C C . ARG A 1 122 ? 26.168 4.462 -35.654 1.00 94.31 122 ARG A C 1
ATOM 956 O O . ARG A 1 122 ? 27.139 4.322 -36.389 1.00 94.31 122 ARG A O 1
ATOM 963 N N . LEU A 1 123 ? 24.955 3.999 -35.953 1.00 94.50 123 LEU A N 1
ATOM 964 C CA . LEU A 1 123 ? 24.643 3.366 -37.235 1.00 94.50 123 LEU A CA 1
ATOM 965 C C . LEU A 1 123 ? 24.781 4.356 -38.390 1.00 94.50 123 LEU A C 1
ATOM 967 O O . LEU A 1 123 ? 25.448 4.027 -39.363 1.00 94.50 123 LEU A O 1
ATOM 971 N N . GLN A 1 124 ? 24.246 5.571 -38.243 1.00 93.38 124 GLN A N 1
ATOM 972 C CA . GLN A 1 124 ? 24.369 6.616 -39.258 1.00 93.38 124 GLN A CA 1
ATOM 973 C C . GLN A 1 124 ? 25.835 6.920 -39.563 1.00 93.38 124 GLN A C 1
ATOM 975 O O . GLN A 1 124 ? 26.247 6.847 -40.712 1.00 93.38 124 GLN A O 1
ATOM 980 N N . LYS A 1 125 ? 26.651 7.137 -38.525 1.00 94.00 125 LYS A N 1
ATOM 981 C CA . LYS A 1 125 ? 28.086 7.373 -38.704 1.00 94.00 125 LYS A CA 1
ATOM 982 C C . LYS A 1 125 ? 28.764 6.236 -39.478 1.00 94.00 125 LYS A C 1
ATOM 984 O O . LYS A 1 125 ? 29.569 6.494 -40.361 1.00 94.00 125 LYS A O 1
ATOM 989 N N . ARG A 1 126 ? 28.431 4.976 -39.170 1.00 91.94 126 ARG A N 1
ATOM 990 C CA . ARG A 1 126 ? 28.982 3.818 -39.893 1.00 91.94 126 ARG A CA 1
ATOM 991 C C . ARG A 1 126 ? 28.553 3.790 -41.359 1.00 91.94 126 ARG A C 1
ATOM 993 O O . ARG A 1 126 ? 29.359 3.403 -42.194 1.00 91.94 126 ARG A O 1
ATOM 1000 N N . VAL A 1 127 ? 27.312 4.169 -41.663 1.00 92.88 127 VAL A N 1
ATOM 1001 C CA . VAL A 1 127 ? 26.830 4.286 -43.048 1.00 92.88 127 VAL A CA 1
ATOM 1002 C C . VAL A 1 127 ? 27.614 5.368 -43.790 1.00 92.88 127 VAL A C 1
ATOM 1004 O O . VAL A 1 127 ? 28.140 5.089 -44.863 1.00 92.88 127 VAL A O 1
ATOM 1007 N N . ASP A 1 128 ? 27.771 6.549 -43.192 1.00 92.94 128 ASP A N 1
ATOM 1008 C CA . ASP A 1 128 ? 28.509 7.667 -43.795 1.00 92.94 128 ASP A CA 1
ATOM 1009 C C . ASP A 1 128 ? 29.995 7.320 -44.023 1.00 92.94 128 ASP A C 1
ATOM 1011 O O . ASP A 1 128 ? 30.595 7.709 -45.027 1.00 92.94 128 ASP A O 1
ATOM 1015 N N . ASP A 1 129 ? 30.612 6.579 -43.097 1.00 92.88 129 ASP A N 1
ATOM 1016 C CA . ASP A 1 129 ? 32.000 6.118 -43.218 1.00 92.88 129 ASP A CA 1
ATOM 1017 C C . ASP A 1 129 ? 32.159 5.079 -44.347 1.00 92.88 129 ASP A C 1
ATOM 1019 O O . ASP A 1 129 ? 33.121 5.148 -45.110 1.00 92.88 129 ASP A O 1
ATOM 1023 N N . LEU A 1 130 ? 31.197 4.159 -44.512 1.00 91.44 130 LEU A N 1
ATOM 1024 C CA . LEU A 1 130 ? 31.194 3.178 -45.607 1.00 91.44 130 LEU A CA 1
ATOM 1025 C C . LEU A 1 130 ? 30.967 3.829 -46.976 1.00 91.44 130 LEU A C 1
ATOM 1027 O O . LEU A 1 130 ? 31.648 3.478 -47.935 1.00 91.44 130 LEU A O 1
ATOM 1031 N N . GLN A 1 131 ? 30.044 4.789 -47.066 1.00 86.94 131 GLN A N 1
ATOM 1032 C CA . GLN A 1 131 ? 29.797 5.537 -48.302 1.00 86.94 131 GLN A CA 1
ATOM 1033 C C . GLN A 1 131 ? 31.042 6.312 -48.750 1.00 86.94 131 GLN A C 1
ATOM 1035 O O . GLN A 1 131 ? 31.375 6.316 -49.933 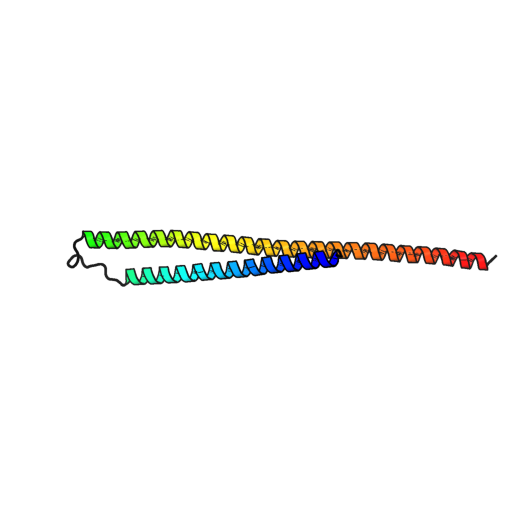1.00 86.94 131 GLN A O 1
ATOM 1040 N N . ARG A 1 132 ? 31.770 6.923 -47.805 1.00 81.81 132 ARG A N 1
ATOM 1041 C CA . ARG A 1 132 ? 33.036 7.611 -48.098 1.00 81.81 132 ARG A CA 1
ATOM 1042 C C . ARG A 1 132 ? 34.157 6.659 -48.513 1.00 81.81 132 ARG A C 1
ATOM 1044 O O . ARG A 1 132 ? 34.932 7.021 -49.388 1.00 81.81 132 ARG A O 1
ATOM 1051 N N . GLY A 1 133 ? 34.236 5.468 -47.916 1.00 77.50 133 GLY A N 1
ATOM 1052 C CA . GLY A 1 133 ? 35.197 4.434 -48.315 1.00 77.50 133 GLY A CA 1
ATOM 1053 C C . GLY A 1 133 ? 34.960 3.927 -49.740 1.00 77.50 133 GLY A C 1
ATOM 1054 O O . GLY A 1 133 ? 35.881 3.940 -50.546 1.00 77.50 133 GLY A O 1
ATOM 1055 N N . GLY A 1 134 ? 33.711 3.592 -50.085 1.00 72.00 134 GLY A N 1
ATOM 1056 C CA . GLY A 1 134 ? 33.362 3.118 -51.431 1.00 72.00 134 GLY A CA 1
ATOM 1057 C C . GLY A 1 134 ? 33.578 4.162 -52.535 1.00 72.00 134 GLY A C 1
ATOM 1058 O O . GLY A 1 134 ? 34.037 3.817 -53.616 1.00 72.00 134 GLY A O 1
ATOM 1059 N N . MET A 1 135 ? 33.345 5.453 -52.256 1.00 60.84 135 MET A N 1
ATOM 1060 C CA . MET A 1 135 ? 33.666 6.525 -53.215 1.00 60.84 135 MET A CA 1
ATOM 1061 C C . MET A 1 135 ? 35.168 6.653 -53.511 1.00 60.84 135 MET A C 1
ATOM 1063 O O . MET A 1 135 ? 35.530 7.106 -54.596 1.00 60.84 135 MET A O 1
ATOM 1067 N N . LEU A 1 136 ? 36.045 6.301 -52.564 1.00 57.91 136 LEU A N 1
ATOM 1068 C CA . LEU A 1 136 ? 37.494 6.325 -52.786 1.00 57.91 136 LEU A CA 1
ATOM 1069 C C . LEU A 1 136 ? 37.948 5.140 -53.648 1.00 57.91 136 LEU A C 1
ATOM 1071 O O . LEU A 1 136 ? 38.823 5.317 -54.494 1.00 57.91 136 LEU A O 1
ATOM 1075 N N . ASP A 1 137 ? 37.319 3.976 -53.483 1.00 58.69 137 ASP A N 1
ATOM 1076 C CA . ASP A 1 137 ? 37.600 2.785 -54.291 1.00 58.69 137 ASP A CA 1
ATOM 1077 C C . ASP A 1 137 ? 37.142 2.970 -55.754 1.00 58.69 137 ASP A C 1
ATOM 1079 O O . ASP A 1 137 ? 37.890 2.652 -56.681 1.00 58.69 137 ASP A O 1
ATOM 1083 N N . ASP A 1 138 ? 35.972 3.584 -55.981 1.00 56.50 138 ASP A N 1
ATOM 1084 C CA . ASP A 1 138 ? 35.469 3.897 -57.330 1.00 56.50 138 ASP A CA 1
ATOM 1085 C C . ASP A 1 138 ? 36.297 4.989 -58.037 1.00 56.50 138 ASP A C 1
ATOM 1087 O O . ASP A 1 138 ? 36.484 4.946 -59.254 1.00 56.50 138 ASP A O 1
ATOM 1091 N N . ALA A 1 139 ? 36.837 5.961 -57.292 1.00 56.97 139 ALA A N 1
ATOM 1092 C CA . ALA A 1 139 ? 37.712 6.995 -57.850 1.00 56.97 139 ALA A CA 1
ATOM 1093 C C . ALA A 1 139 ? 39.108 6.455 -58.221 1.00 56.97 139 ALA A C 1
ATOM 1095 O O . ALA A 1 139 ? 39.711 6.932 -59.181 1.00 56.97 139 ALA A O 1
ATOM 1096 N N . GLY A 1 140 ? 39.611 5.451 -57.491 1.00 54.41 140 GLY A N 1
ATOM 1097 C CA . GLY A 1 140 ? 40.881 4.780 -57.784 1.00 54.41 140 GLY A CA 1
ATOM 1098 C C . GLY A 1 140 ? 40.821 3.808 -58.968 1.00 54.41 140 GLY A C 1
ATOM 1099 O O . GLY A 1 140 ? 41.841 3.571 -59.603 1.00 54.41 140 GLY A O 1
ATOM 1100 N N . ALA A 1 141 ? 39.640 3.279 -59.301 1.00 54.00 141 ALA A N 1
ATOM 1101 C CA . ALA A 1 141 ? 39.436 2.402 -60.459 1.00 54.00 141 ALA A CA 1
ATOM 1102 C C . ALA A 1 141 ? 39.306 3.152 -61.804 1.00 54.00 141 ALA A C 1
ATOM 1104 O O . ALA A 1 141 ? 39.265 2.519 -62.858 1.00 54.00 141 ALA A O 1
ATOM 1105 N N . LEU A 1 142 ? 39.226 4.489 -61.774 1.00 50.31 142 LEU A N 1
ATOM 1106 C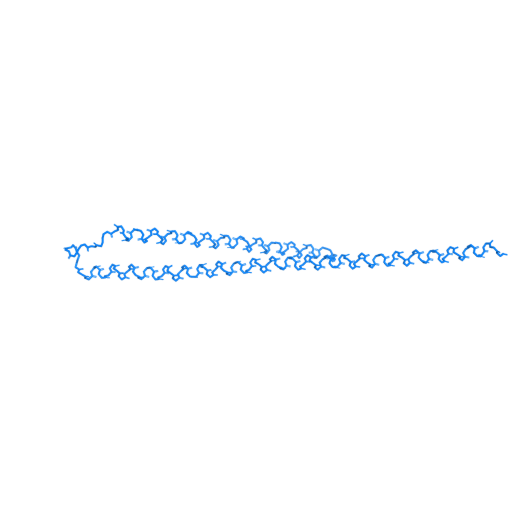 CA . LEU A 1 142 ? 39.078 5.357 -62.951 1.00 50.31 142 LEU A CA 1
ATOM 1107 C C . LEU A 1 142 ? 40.356 6.152 -63.304 1.00 50.31 142 LEU A C 1
ATOM 1109 O O . LEU A 1 142 ? 40.291 7.032 -64.163 1.00 50.31 142 LEU A O 1
ATOM 1113 N N . SER A 1 143 ? 41.498 5.868 -62.663 1.00 48.47 143 SER A N 1
ATOM 1114 C CA . SER A 1 143 ? 42.836 6.396 -63.016 1.00 48.47 143 SER A CA 1
ATOM 1115 C C . SER A 1 143 ? 43.735 5.293 -63.552 1.00 48.47 143 SER A C 1
ATOM 1117 O O . SER A 1 143 ? 44.515 5.595 -64.481 1.00 48.47 143 SER A O 1
#

Radius of gyration: 35.24 Å; chains: 1; bounding box: 81×16×107 Å

pLDDT: mean 82.7, std 13.1, range [48.47, 95.81]